Protein AF-A0A3A4WQI6-F1 (afdb_monomer_lite)

pLDDT: mean 94.41, std 6.24, range [63.53, 98.62]

Structure (mmCIF, N/CA/C/O backbone):
data_AF-A0A3A4WQI6-F1
#
_entry.id   AF-A0A3A4WQI6-F1
#
loop_
_atom_site.group_PDB
_atom_site.id
_atom_site.type_symbol
_atom_site.label_atom_id
_atom_site.label_alt_id
_atom_site.label_comp_id
_atom_site.label_asym_id
_atom_site.label_entity_id
_atom_site.label_seq_id
_atom_site.pdbx_PDB_ins_code
_atom_site.Cartn_x
_atom_site.Cartn_y
_atom_site.Cartn_z
_atom_site.occupancy
_atom_site.B_iso_or_equiv
_atom_site.auth_seq_id
_atom_site.auth_comp_id
_atom_site.auth_asym_id
_atom_site.auth_atom_id
_atom_site.pdbx_PDB_model_num
ATOM 1 N N . MET A 1 1 ? -9.520 -10.188 10.987 1.00 63.53 1 MET A N 1
ATOM 2 C CA . MET A 1 1 ? -10.085 -9.663 12.256 1.00 63.53 1 MET A CA 1
ATOM 3 C C . MET A 1 1 ? -10.945 -8.443 11.932 1.00 63.53 1 MET A C 1
ATOM 5 O O . MET A 1 1 ? -10.539 -7.671 11.074 1.00 63.53 1 MET A O 1
ATOM 9 N N . LYS A 1 2 ? -12.135 -8.278 12.531 1.00 68.94 2 LYS A N 1
ATOM 10 C CA . LYS A 1 2 ? -12.975 -7.091 12.279 1.00 68.94 2 LYS A CA 1
ATOM 11 C C . LYS A 1 2 ? -12.487 -5.925 13.154 1.00 68.94 2 LYS A C 1
ATOM 13 O O . LYS A 1 2 ? -12.304 -6.157 14.346 1.00 68.94 2 LYS A O 1
ATOM 18 N N . PRO A 1 3 ? -12.325 -4.707 12.611 1.00 76.94 3 PRO A N 1
ATOM 19 C CA . PRO A 1 3 ? -11.927 -3.554 13.408 1.00 76.94 3 PRO A CA 1
ATOM 20 C C . PRO A 1 3 ? -12.948 -3.228 14.506 1.00 76.94 3 PRO A C 1
ATOM 22 O O . PRO A 1 3 ? -14.162 -3.251 14.263 1.00 76.94 3 PRO A O 1
ATOM 25 N N . GLY A 1 4 ? -12.457 -2.923 15.703 1.00 80.94 4 GLY A N 1
ATOM 26 C CA . GLY A 1 4 ? -13.240 -2.427 16.829 1.00 80.94 4 GLY A CA 1
ATOM 27 C C . GLY A 1 4 ? -13.624 -0.953 16.669 1.00 80.94 4 GLY A C 1
ATOM 28 O O . GLY A 1 4 ? -13.061 -0.218 15.863 1.00 80.94 4 GLY A O 1
ATOM 29 N N . SER A 1 5 ? -14.574 -0.480 17.477 1.00 80.62 5 SER A N 1
ATOM 30 C CA . SER A 1 5 ? -15.057 0.913 17.424 1.00 80.62 5 SER A CA 1
ATOM 31 C C . SER A 1 5 ? -14.013 1.960 17.827 1.00 80.62 5 SER A C 1
ATOM 33 O O . SER A 1 5 ? -14.183 3.138 17.522 1.00 80.62 5 SER A O 1
ATOM 35 N N . LYS A 1 6 ? -12.948 1.537 18.514 1.00 86.19 6 LYS A N 1
ATOM 36 C CA . LYS A 1 6 ? -11.825 2.386 18.932 1.00 86.19 6 LYS A CA 1
ATOM 37 C C . LYS A 1 6 ? -10.623 2.293 17.988 1.00 86.19 6 LYS A C 1
ATOM 39 O O . LYS A 1 6 ? -9.644 3.002 18.206 1.00 86.19 6 LYS A O 1
ATOM 44 N N . ASP A 1 7 ? -10.686 1.444 16.960 1.00 89.00 7 ASP A N 1
ATOM 45 C CA . ASP A 1 7 ? -9.572 1.281 16.032 1.00 89.00 7 ASP A CA 1
ATOM 46 C C . ASP A 1 7 ? -9.426 2.522 15.154 1.00 89.00 7 ASP A C 1
ATOM 48 O O . ASP A 1 7 ? -10.371 2.995 14.515 1.00 89.00 7 ASP A O 1
ATOM 52 N N . LYS A 1 8 ? -8.203 3.048 15.108 1.00 92.25 8 LYS A N 1
ATOM 53 C CA . LYS A 1 8 ? -7.873 4.236 14.327 1.00 92.25 8 LYS A CA 1
ATOM 54 C C . LYS A 1 8 ? -7.834 3.890 12.837 1.00 92.25 8 LYS A C 1
ATOM 56 O O . LYS A 1 8 ? -7.175 2.935 12.426 1.00 92.25 8 LYS A O 1
ATOM 61 N N . LYS A 1 9 ? -8.525 4.699 12.029 1.00 94.44 9 LYS A N 1
ATOM 62 C CA . LYS A 1 9 ? -8.592 4.571 10.568 1.00 94.44 9 LYS A CA 1
ATOM 63 C C . LYS A 1 9 ? -7.862 5.732 9.899 1.00 94.44 9 LYS A C 1
ATOM 65 O O . LYS A 1 9 ? -8.280 6.880 10.047 1.00 94.44 9 LYS A O 1
ATOM 70 N N . ILE A 1 10 ? -6.810 5.437 9.141 1.00 97.19 10 ILE A N 1
ATOM 71 C CA . ILE A 1 10 ? -5.988 6.436 8.442 1.00 97.19 10 ILE A CA 1
ATOM 72 C C . ILE A 1 10 ? -6.417 6.514 6.983 1.00 97.19 10 ILE A C 1
ATOM 74 O O . ILE A 1 10 ? -6.549 5.487 6.326 1.00 97.19 10 ILE A O 1
ATOM 78 N N . GLN A 1 11 ? -6.657 7.723 6.477 1.00 97.50 11 GLN A N 1
ATOM 79 C CA . GLN A 1 11 ? -7.075 7.951 5.093 1.00 97.50 11 GLN A CA 1
ATOM 80 C C . GLN A 1 11 ? -5.853 8.191 4.209 1.00 97.50 11 GLN A C 1
ATOM 82 O O . GLN A 1 11 ? -5.113 9.144 4.440 1.00 97.50 11 GLN A O 1
ATOM 87 N N . ILE A 1 12 ? -5.669 7.369 3.176 1.00 97.56 12 ILE A N 1
ATOM 88 C CA . ILE A 1 12 ? -4.562 7.495 2.223 1.00 97.56 12 ILE A CA 1
ATOM 89 C C . ILE A 1 12 ? -5.113 7.566 0.804 1.00 97.56 12 ILE A C 1
ATOM 91 O O . ILE A 1 12 ? -5.932 6.746 0.388 1.00 97.56 12 ILE A O 1
ATOM 95 N N . LEU A 1 13 ? -4.638 8.542 0.031 1.00 98.31 13 LEU A N 1
ATOM 96 C CA . LEU A 1 13 ? -4.859 8.575 -1.409 1.00 98.31 13 LEU A CA 1
ATOM 97 C C . LEU A 1 13 ? -3.740 7.796 -2.106 1.00 98.31 13 LEU A C 1
ATOM 99 O O . LEU A 1 13 ? -2.591 8.224 -2.122 1.00 98.31 13 LEU A O 1
ATOM 103 N N . ILE A 1 14 ? -4.096 6.659 -2.697 1.00 98.31 14 ILE A N 1
ATOM 104 C CA . ILE A 1 14 ? -3.241 5.904 -3.623 1.00 98.31 14 ILE A CA 1
ATOM 105 C C . ILE A 1 14 ? -3.826 6.082 -5.023 1.00 98.31 14 ILE A C 1
ATOM 107 O O . ILE A 1 14 ? -5.036 5.921 -5.193 1.00 98.31 14 ILE A O 1
ATOM 111 N N . SER A 1 15 ? -3.015 6.457 -6.011 1.00 98.19 15 SER A N 1
ATOM 112 C CA . SER A 1 15 ? -3.495 6.757 -7.368 1.00 98.19 15 SER A CA 1
ATOM 113 C C . SER A 1 15 ? -2.412 6.532 -8.426 1.00 98.19 15 SER A C 1
ATOM 115 O O . SER A 1 15 ? -1.257 6.263 -8.096 1.00 98.19 15 SER A O 1
ATOM 117 N N . GLY A 1 16 ? -2.787 6.620 -9.705 1.00 98.06 16 GLY A N 1
ATOM 118 C CA . GLY A 1 16 ? -1.850 6.507 -10.822 1.00 98.06 16 GLY A CA 1
ATOM 119 C C . GLY A 1 16 ? -1.085 5.181 -10.829 1.00 98.06 16 GLY A C 1
ATOM 120 O O . GLY A 1 16 ? -1.673 4.110 -10.649 1.00 98.06 16 GLY A O 1
ATOM 121 N N . GLN A 1 17 ? 0.229 5.259 -11.039 1.00 98.00 17 GLN A N 1
ATOM 122 C CA . GLN A 1 17 ? 1.087 4.077 -11.129 1.00 98.00 17 GLN A CA 1
ATOM 123 C C . GLN A 1 17 ? 1.191 3.328 -9.793 1.00 98.00 17 GLN A C 1
ATOM 125 O O . GLN A 1 17 ? 1.155 2.106 -9.800 1.00 98.00 17 GLN A O 1
ATOM 130 N N . GLU A 1 18 ? 1.199 4.030 -8.652 1.00 98.19 18 GLU A N 1
ATOM 131 C CA . GLU A 1 18 ? 1.205 3.391 -7.324 1.00 98.19 18 GLU A CA 1
ATOM 132 C C . GLU A 1 18 ? 0.004 2.443 -7.160 1.00 98.19 18 GLU A C 1
ATOM 134 O O . GLU A 1 18 ? 0.152 1.309 -6.715 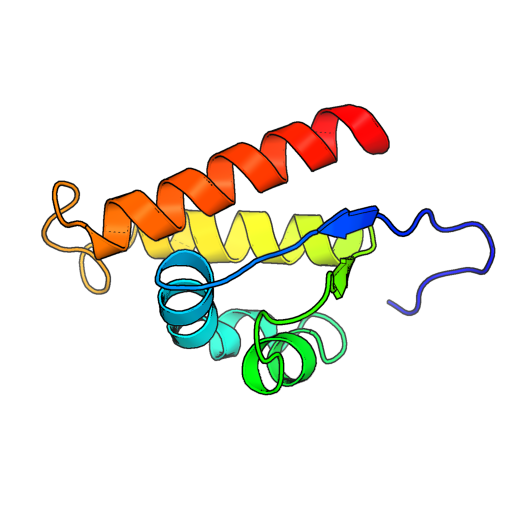1.00 98.19 18 GLU A O 1
ATOM 139 N N . LEU A 1 19 ? -1.192 2.894 -7.561 1.00 98.44 19 LEU A N 1
ATOM 140 C CA . LEU A 1 19 ? -2.402 2.075 -7.481 1.00 98.44 19 LEU A CA 1
ATOM 141 C C . LEU A 1 19 ? -2.396 0.937 -8.505 1.00 98.44 19 LEU A C 1
ATOM 143 O O . LEU A 1 19 ? -2.853 -0.160 -8.198 1.00 98.44 19 LEU A O 1
ATOM 147 N N . SER A 1 20 ? -1.908 1.204 -9.717 1.00 98.19 20 SER A N 1
ATOM 148 C CA . SER A 1 20 ? -1.849 0.196 -10.781 1.00 98.19 20 SER A CA 1
ATOM 149 C C . SER A 1 20 ? -0.950 -0.971 -10.374 1.00 98.19 20 SER A C 1
ATOM 151 O O . SER A 1 20 ? -1.358 -2.122 -10.498 1.00 98.19 20 SER A O 1
ATOM 153 N N . GLU A 1 21 ? 0.216 -0.673 -9.795 1.00 98.19 21 GLU A N 1
ATOM 154 C CA . GLU A 1 21 ? 1.141 -1.689 -9.294 1.00 98.19 21 GLU A CA 1
ATOM 155 C C . GLU A 1 21 ? 0.594 -2.416 -8.069 1.00 98.19 21 GLU A C 1
ATOM 157 O O . GLU A 1 21 ? 0.633 -3.642 -8.026 1.00 98.19 21 GLU A O 1
ATOM 162 N N . LEU A 1 22 ? -0.006 -1.702 -7.111 1.00 98.06 22 LEU A N 1
ATOM 163 C CA . LEU A 1 22 ? -0.611 -2.340 -5.941 1.00 98.06 22 LEU A CA 1
ATOM 164 C C . LEU A 1 22 ? -1.687 -3.368 -6.334 1.00 98.06 22 LEU A C 1
ATOM 166 O O . LEU A 1 22 ? -1.775 -4.439 -5.734 1.00 98.06 22 LEU A O 1
ATOM 170 N N . LYS A 1 23 ? -2.501 -3.062 -7.354 1.00 98.00 23 LYS A N 1
ATOM 171 C CA . LYS A 1 23 ? -3.578 -3.954 -7.805 1.00 98.00 23 LYS A CA 1
ATOM 172 C C . LYS A 1 23 ? -3.079 -5.294 -8.342 1.00 98.00 23 LYS A C 1
ATOM 174 O O . LYS A 1 23 ? -3.783 -6.289 -8.170 1.00 98.00 23 LYS A O 1
ATOM 179 N N . ARG A 1 24 ? -1.878 -5.344 -8.931 1.00 97.12 24 ARG A N 1
ATOM 180 C CA . ARG A 1 24 ? -1.263 -6.585 -9.443 1.00 97.12 24 ARG A CA 1
ATOM 181 C C . ARG A 1 24 ? -1.037 -7.626 -8.343 1.00 97.12 24 ARG A C 1
ATOM 183 O O . ARG A 1 24 ? -1.035 -8.818 -8.628 1.00 97.12 24 ARG A O 1
ATOM 190 N N . HIS A 1 25 ? -0.921 -7.170 -7.098 1.00 96.00 25 HIS A N 1
ATOM 191 C CA . HIS A 1 25 ? -0.564 -7.983 -5.933 1.00 96.00 25 HIS A CA 1
ATOM 192 C C . HIS A 1 25 ? -1.746 -8.243 -4.990 1.00 96.00 25 HIS A C 1
ATOM 194 O O . HIS A 1 25 ? -1.573 -8.760 -3.893 1.00 96.00 25 HIS A O 1
ATOM 200 N N . THR A 1 26 ? -2.972 -7.900 -5.400 1.00 94.38 26 THR A N 1
ATOM 201 C CA . THR A 1 26 ? -4.184 -8.046 -4.565 1.00 94.38 26 THR A CA 1
ATOM 202 C C . THR A 1 26 ? -4.480 -9.483 -4.152 1.00 94.38 26 THR A C 1
ATOM 204 O O . THR A 1 26 ? -5.024 -9.702 -3.075 1.00 94.38 26 THR A O 1
ATOM 207 N N . TRP A 1 27 ? -4.070 -10.466 -4.954 1.00 90.12 27 TRP A N 1
ATOM 208 C CA . TRP A 1 27 ? -4.222 -11.886 -4.638 1.00 90.12 27 TRP A CA 1
ATOM 209 C C . TRP A 1 27 ? -3.458 -12.304 -3.369 1.00 90.12 27 TRP A C 1
ATOM 211 O O . TRP A 1 27 ? -3.920 -13.186 -2.649 1.00 90.12 27 TRP A O 1
ATOM 221 N N . LEU A 1 28 ? -2.352 -11.625 -3.036 1.00 91.31 28 LEU A N 1
ATOM 222 C CA . LEU A 1 28 ? -1.606 -11.832 -1.788 1.00 91.31 28 LEU A CA 1
ATOM 223 C C . LEU A 1 28 ? -2.317 -11.240 -0.557 1.00 91.31 28 LEU A C 1
ATOM 225 O O . LEU A 1 28 ? -1.929 -11.516 0.572 1.00 91.31 28 LEU A O 1
ATOM 229 N N . MET A 1 29 ? -3.375 -10.446 -0.753 1.00 91.69 29 MET A N 1
ATOM 230 C CA . MET A 1 29 ? -4.156 -9.816 0.320 1.00 91.69 29 MET A CA 1
ATOM 231 C C . MET A 1 29 ? -5.426 -10.606 0.673 1.00 91.69 29 MET A C 1
ATOM 233 O O . MET A 1 29 ? -6.236 -10.131 1.472 1.00 91.69 29 MET A O 1
ATOM 237 N N . ALA A 1 30 ? -5.640 -11.787 0.079 1.00 82.56 30 ALA A N 1
ATOM 238 C CA . ALA A 1 30 ? -6.885 -12.553 0.212 1.00 82.56 30 ALA A CA 1
ATOM 239 C C . ALA A 1 30 ? -7.229 -12.912 1.672 1.00 82.56 30 ALA A C 1
ATOM 241 O O . ALA A 1 30 ? -8.401 -12.996 2.043 1.00 82.56 30 ALA A O 1
ATOM 242 N N . GLU A 1 31 ? -6.217 -13.064 2.529 1.00 77.44 31 GLU A N 1
ATOM 243 C CA . GLU A 1 31 ? -6.404 -13.386 3.949 1.00 77.44 31 GLU A CA 1
ATOM 244 C C . GLU A 1 31 ? -6.750 -12.153 4.810 1.00 77.44 31 GLU A C 1
ATOM 246 O O . GLU A 1 31 ? -7.240 -12.276 5.937 1.00 77.44 31 GLU A O 1
ATOM 251 N N . ALA A 1 32 ? -6.593 -10.940 4.271 1.00 82.00 32 ALA A N 1
ATOM 252 C CA . ALA A 1 32 ? -6.801 -9.686 4.988 1.00 82.00 32 ALA A CA 1
ATOM 253 C C . ALA A 1 32 ? -8.242 -9.164 4.876 1.00 82.00 32 ALA A C 1
ATOM 255 O O . ALA A 1 32 ? -8.494 -8.066 4.396 1.00 82.00 32 ALA A O 1
ATOM 256 N N . PHE A 1 33 ? -9.218 -9.945 5.347 1.00 81.50 33 PHE A N 1
ATOM 257 C CA . PHE A 1 33 ? -10.614 -9.513 5.559 1.00 81.50 33 PHE A CA 1
ATOM 258 C C . PHE A 1 33 ? -11.221 -8.659 4.416 1.00 81.50 33 PHE A C 1
ATOM 260 O O . PHE A 1 33 ? -11.791 -7.588 4.645 1.00 81.50 33 PHE A O 1
ATOM 267 N N . GLY A 1 34 ? -11.103 -9.126 3.170 1.00 88.88 34 GLY A N 1
ATOM 268 C CA . GLY A 1 34 ? -11.668 -8.449 1.995 1.00 88.88 34 GLY A CA 1
ATOM 269 C C . GLY A 1 34 ? -10.881 -7.224 1.512 1.00 88.88 34 GLY A C 1
ATOM 270 O O . GLY A 1 34 ? -11.411 -6.427 0.730 1.00 88.88 34 GLY A O 1
ATOM 271 N N . LEU A 1 35 ? -9.656 -7.018 2.007 1.00 92.94 35 LEU A N 1
ATOM 272 C CA . LEU A 1 35 ? -8.747 -5.966 1.555 1.00 92.94 35 LEU A CA 1
ATOM 273 C C . LEU A 1 35 ? -8.406 -6.118 0.070 1.00 92.94 35 LEU A C 1
ATOM 275 O O . LEU A 1 35 ? -8.450 -5.121 -0.646 1.00 92.94 35 LEU A O 1
ATOM 279 N N . ASP A 1 36 ? -8.175 -7.347 -0.393 1.00 94.94 36 ASP A N 1
ATOM 280 C CA . ASP A 1 36 ? -8.027 -7.717 -1.806 1.00 94.94 36 ASP A CA 1
ATOM 281 C C . ASP A 1 36 ? -9.098 -7.048 -2.685 1.00 94.94 36 ASP A C 1
ATOM 283 O O . ASP A 1 36 ? -8.790 -6.200 -3.525 1.00 94.94 36 ASP A O 1
ATOM 287 N N . ARG A 1 37 ? -10.377 -7.311 -2.397 1.00 95.00 37 ARG A N 1
ATOM 288 C CA . ARG A 1 37 ? -11.523 -6.778 -3.146 1.00 95.00 37 ARG A CA 1
ATOM 289 C C . ARG A 1 37 ? -11.647 -5.271 -2.991 1.00 95.00 37 ARG A C 1
ATOM 291 O O . ARG A 1 37 ? -12.069 -4.587 -3.924 1.00 95.00 37 ARG A O 1
ATOM 298 N N . ARG A 1 38 ? -11.327 -4.727 -1.812 1.00 95.62 38 ARG A N 1
ATOM 299 C CA . ARG A 1 38 ? -11.354 -3.275 -1.576 1.00 95.62 38 ARG A CA 1
ATOM 300 C C . ARG A 1 38 ? -10.335 -2.567 -2.461 1.00 95.62 38 ARG A C 1
ATOM 302 O O . ARG A 1 38 ? -10.693 -1.563 -3.068 1.00 95.62 38 ARG A O 1
ATOM 309 N N . ILE A 1 39 ? -9.108 -3.079 -2.544 1.00 97.25 39 ILE A N 1
ATOM 310 C CA . ILE A 1 39 ? -8.039 -2.516 -3.376 1.00 97.25 39 ILE A CA 1
ATOM 311 C C . ILE A 1 39 ? -8.327 -2.742 -4.860 1.00 97.25 39 ILE A C 1
ATOM 313 O O . ILE A 1 39 ? -8.218 -1.799 -5.642 1.00 97.25 39 ILE A O 1
ATOM 317 N N . GLU A 1 40 ? -8.764 -3.936 -5.256 1.00 96.94 40 GLU A N 1
ATOM 318 C CA . GLU A 1 40 ? -9.109 -4.258 -6.645 1.00 96.94 40 GLU A CA 1
ATOM 319 C C . GLU A 1 40 ? -10.187 -3.308 -7.198 1.00 96.94 40 GLU A C 1
ATOM 321 O O . GLU A 1 40 ? -10.026 -2.725 -8.275 1.00 96.94 40 GLU A O 1
ATOM 326 N N . ASN A 1 41 ? -11.238 -3.041 -6.416 1.00 97.19 41 ASN A N 1
ATOM 327 C CA . ASN A 1 41 ? -12.325 -2.136 -6.804 1.00 97.19 41 ASN A CA 1
ATOM 328 C C . ASN A 1 41 ? -11.987 -0.644 -6.645 1.00 97.19 41 ASN A C 1
ATOM 330 O O . ASN A 1 41 ? -12.704 0.222 -7.162 1.00 97.19 41 ASN A O 1
ATOM 334 N N . TYR A 1 42 ? -10.910 -0.305 -5.938 1.00 98.12 42 TYR A N 1
ATOM 335 C CA . TYR A 1 42 ? -10.565 1.076 -5.627 1.00 98.12 42 TYR A CA 1
ATOM 336 C C . TYR A 1 42 ? -10.122 1.855 -6.876 1.00 98.12 42 TYR A C 1
ATOM 338 O O . TYR A 1 42 ? -9.316 1.391 -7.675 1.00 98.12 42 TYR A O 1
ATOM 346 N N . GLN A 1 43 ? -10.661 3.063 -7.062 1.00 97.81 43 GLN A N 1
ATOM 347 C CA . GLN A 1 43 ? -10.473 3.857 -8.289 1.00 97.81 43 GLN A CA 1
ATOM 348 C C . GLN A 1 43 ? -9.388 4.936 -8.177 1.00 97.81 43 GLN A C 1
ATOM 350 O O . GLN A 1 43 ? -9.119 5.634 -9.150 1.00 97.81 43 GLN A O 1
ATOM 355 N N . GLY A 1 44 ? -8.813 5.146 -6.990 1.00 97.56 44 GLY A N 1
ATOM 356 C CA . GLY A 1 44 ? -7.764 6.151 -6.790 1.00 97.56 44 GLY A CA 1
ATOM 357 C C . GLY A 1 44 ? -8.215 7.610 -6.885 1.00 97.56 44 GLY A C 1
ATOM 358 O O . GLY A 1 44 ? -7.381 8.494 -7.038 1.00 97.56 44 GLY A O 1
ATOM 359 N N . ARG A 1 45 ? -9.527 7.879 -6.822 1.00 97.25 45 ARG A N 1
ATOM 360 C CA . ARG A 1 45 ? -10.095 9.239 -6.948 1.00 97.25 45 ARG A CA 1
ATOM 361 C C . ARG A 1 45 ? -10.356 9.937 -5.612 1.00 97.25 45 ARG A C 1
ATOM 363 O O . ARG A 1 45 ? -10.507 11.152 -5.576 1.00 97.25 45 ARG A O 1
ATOM 370 N N . ARG A 1 46 ? -10.483 9.177 -4.524 1.00 97.69 46 ARG A N 1
ATOM 371 C CA . ARG A 1 46 ? -10.754 9.667 -3.162 1.00 97.69 46 ARG A CA 1
ATOM 372 C C . ARG A 1 46 ? -9.938 8.837 -2.187 1.00 97.69 46 ARG A C 1
ATOM 374 O O . ARG A 1 46 ? -9.806 7.657 -2.469 1.00 97.69 46 ARG A O 1
ATOM 381 N N . PRO A 1 47 ? -9.461 9.378 -1.058 1.00 98.00 47 PRO A N 1
ATOM 382 C CA . PRO A 1 47 ? -8.736 8.582 -0.077 1.00 98.00 47 PRO A CA 1
ATOM 383 C C . PRO A 1 47 ? -9.501 7.318 0.334 1.00 98.00 47 PRO A C 1
ATOM 385 O O . PRO A 1 47 ? -10.723 7.343 0.506 1.00 98.00 47 PRO A O 1
ATOM 388 N N . ILE A 1 48 ? -8.768 6.223 0.497 1.00 97.19 48 ILE A N 1
ATOM 389 C CA . ILE A 1 48 ? -9.256 4.980 1.085 1.00 97.19 48 ILE A CA 1
ATOM 390 C C . ILE A 1 48 ? -8.724 4.889 2.513 1.00 97.19 48 ILE A C 1
ATOM 392 O O . ILE A 1 48 ? -7.583 5.250 2.794 1.00 97.19 48 ILE A O 1
ATOM 396 N N . GLY A 1 49 ? -9.574 4.450 3.437 1.00 95.94 49 GLY A N 1
ATOM 397 C CA . GLY A 1 49 ? -9.190 4.367 4.837 1.00 95.94 49 GLY A CA 1
ATOM 398 C C . GLY A 1 49 ? -8.730 2.974 5.231 1.00 95.94 49 GLY A C 1
ATOM 399 O O . GLY A 1 49 ? -9.464 2.016 4.988 1.00 95.94 49 GLY A O 1
ATOM 400 N N . PHE A 1 50 ? -7.587 2.894 5.898 1.00 95.25 50 PHE A N 1
ATOM 401 C CA . PHE A 1 50 ? -6.953 1.665 6.360 1.00 95.25 50 PHE A CA 1
ATOM 402 C C . PHE A 1 50 ? -6.854 1.625 7.883 1.00 95.25 50 PHE A C 1
ATOM 404 O O . PHE A 1 50 ? -6.608 2.646 8.532 1.00 95.25 50 PHE A O 1
ATOM 411 N N . PHE A 1 51 ? -7.068 0.441 8.445 1.00 94.31 51 PHE A N 1
ATOM 412 C CA . PHE A 1 51 ? -6.780 0.140 9.849 1.00 94.31 51 PHE A CA 1
ATOM 413 C C . PHE A 1 51 ? -5.363 -0.413 9.999 1.00 94.31 51 PHE A C 1
ATOM 415 O O . PHE A 1 51 ? -4.759 -0.800 9.006 1.00 94.31 51 PHE A O 1
ATOM 422 N N . ARG A 1 52 ? -4.855 -0.512 11.234 1.00 93.94 52 ARG A N 1
ATOM 423 C CA . ARG A 1 52 ? -3.512 -1.052 11.518 1.00 93.94 52 ARG A CA 1
ATOM 424 C C . ARG A 1 52 ? -3.230 -2.365 10.774 1.00 93.94 52 ARG A C 1
ATOM 426 O O . ARG A 1 52 ? -2.257 -2.446 10.044 1.00 93.94 52 ARG A O 1
ATOM 433 N N . TRP A 1 53 ? -4.159 -3.315 10.851 1.00 92.19 53 TRP A N 1
ATOM 434 C CA . TRP A 1 53 ? -4.054 -4.622 10.191 1.00 92.19 53 TRP A CA 1
ATOM 435 C C . TRP A 1 53 ? -4.043 -4.537 8.658 1.00 92.19 53 TRP A C 1
ATOM 437 O O . TR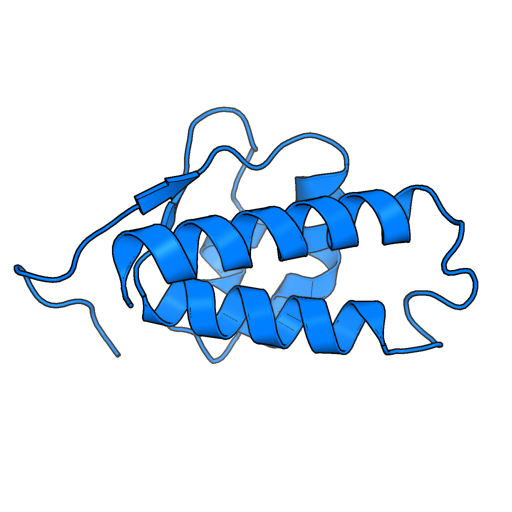P A 1 53 ? -3.418 -5.361 7.999 1.00 92.19 53 TRP A O 1
ATOM 447 N N . ASP A 1 54 ? -4.747 -3.548 8.084 1.00 94.12 54 ASP A N 1
ATOM 448 C CA . ASP A 1 54 ? -4.690 -3.304 6.641 1.00 94.12 54 ASP A CA 1
ATOM 449 C C . ASP A 1 54 ? -3.277 -2.827 6.260 1.00 94.12 54 ASP A C 1
ATOM 451 O O . ASP A 1 54 ? -2.754 -3.251 5.237 1.00 94.12 54 ASP A O 1
ATOM 455 N N . PHE A 1 55 ? -2.647 -1.969 7.077 1.00 95.62 55 PHE A N 1
ATOM 456 C CA . PHE A 1 55 ? -1.266 -1.540 6.841 1.00 95.62 55 PHE A CA 1
ATOM 457 C C . PHE A 1 55 ? -0.275 -2.684 6.978 1.00 95.62 55 PHE A C 1
ATOM 459 O O . PHE A 1 55 ? 0.570 -2.802 6.101 1.00 95.62 55 PHE A O 1
ATOM 466 N N . ASP A 1 56 ? -0.380 -3.497 8.035 1.00 94.88 56 ASP A N 1
ATOM 467 C CA . ASP A 1 56 ? 0.511 -4.647 8.238 1.00 94.88 56 ASP A CA 1
ATOM 468 C C . ASP A 1 56 ? 0.496 -5.534 6.978 1.00 94.88 56 ASP A C 1
ATOM 470 O O . ASP A 1 56 ? 1.531 -5.765 6.361 1.00 94.88 56 ASP A O 1
ATOM 474 N N . CYS A 1 57 ? -0.701 -5.895 6.494 1.00 95.44 57 CYS A N 1
ATOM 475 C CA . CYS A 1 57 ? -0.845 -6.677 5.266 1.00 95.44 57 CYS A CA 1
ATOM 476 C C . CYS A 1 57 ? -0.304 -5.954 4.022 1.00 95.44 57 CYS A C 1
ATOM 478 O O . CYS A 1 57 ? 0.414 -6.560 3.231 1.00 95.44 57 CYS A O 1
ATOM 480 N N . LEU A 1 58 ? -0.632 -4.672 3.820 1.00 96.94 58 LEU A N 1
ATOM 481 C CA . LEU A 1 58 ? -0.142 -3.921 2.658 1.00 96.94 58 LEU A CA 1
ATOM 482 C C . LEU A 1 58 ? 1.386 -3.829 2.645 1.00 96.94 58 LEU A C 1
ATOM 484 O O . LEU A 1 58 ? 1.986 -3.975 1.586 1.00 96.94 58 LEU A O 1
ATOM 488 N N . ILE A 1 59 ? 2.005 -3.567 3.795 1.00 97.69 59 ILE A N 1
ATOM 489 C CA . ILE A 1 59 ? 3.458 -3.449 3.926 1.00 97.69 59 ILE A CA 1
ATOM 490 C C . ILE A 1 59 ? 4.108 -4.795 3.606 1.00 97.69 59 ILE A C 1
ATOM 492 O O . ILE A 1 59 ? 4.969 -4.836 2.733 1.00 97.69 59 ILE A O 1
ATOM 496 N N . ASP A 1 60 ? 3.637 -5.885 4.212 1.00 96.81 60 ASP A N 1
ATOM 497 C CA . ASP A 1 60 ? 4.198 -7.223 3.992 1.00 96.81 60 ASP A CA 1
ATOM 498 C C . ASP A 1 60 ? 4.053 -7.680 2.533 1.00 96.81 60 ASP A C 1
ATOM 500 O O . ASP A 1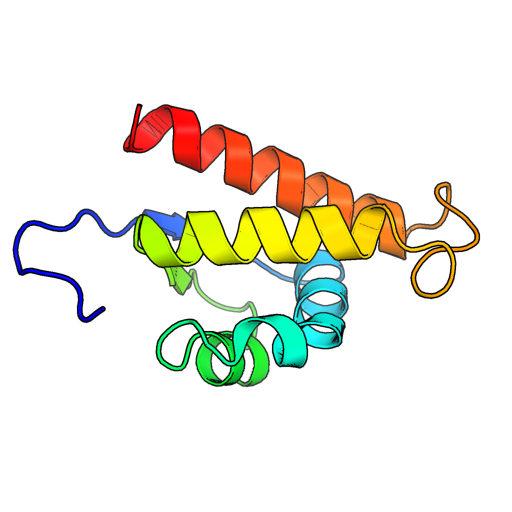 60 ? 5.013 -8.147 1.921 1.00 96.81 60 ASP A O 1
ATOM 504 N N . VAL A 1 61 ? 2.871 -7.495 1.933 1.00 96.12 61 VAL A N 1
ATOM 505 C CA . VAL A 1 61 ? 2.622 -7.865 0.529 1.00 96.12 61 VAL A CA 1
ATOM 506 C C . VAL A 1 61 ? 3.519 -7.078 -0.418 1.00 96.12 61 VAL A C 1
ATOM 508 O O . VAL A 1 61 ? 4.076 -7.643 -1.360 1.00 96.12 61 VAL A O 1
ATOM 511 N N . ILE A 1 62 ? 3.667 -5.773 -0.184 1.00 97.88 62 ILE A N 1
ATOM 512 C CA . ILE A 1 62 ? 4.514 -4.943 -1.033 1.00 97.88 62 ILE A CA 1
ATOM 513 C C . ILE A 1 62 ? 5.995 -5.302 -0.841 1.00 97.88 62 ILE A C 1
ATOM 515 O O . ILE A 1 62 ? 6.726 -5.343 -1.828 1.00 97.88 62 ILE A O 1
ATOM 519 N N . ASP A 1 63 ? 6.442 -5.592 0.381 1.00 97.56 63 ASP A N 1
ATOM 520 C CA . ASP A 1 63 ? 7.826 -6.002 0.642 1.00 97.56 63 ASP A CA 1
ATOM 521 C C . ASP A 1 63 ? 8.162 -7.330 -0.053 1.00 97.56 63 ASP A C 1
ATOM 523 O O . ASP A 1 63 ? 9.207 -7.437 -0.698 1.00 97.56 63 ASP A O 1
ATOM 527 N N . ILE A 1 64 ? 7.246 -8.307 -0.023 1.00 96.25 64 ILE A N 1
ATOM 528 C CA . ILE A 1 64 ? 7.374 -9.559 -0.785 1.00 96.25 64 ILE A CA 1
ATOM 529 C C . ILE A 1 64 ? 7.491 -9.255 -2.283 1.00 96.25 64 ILE A C 1
ATOM 531 O O . ILE A 1 64 ? 8.449 -9.696 -2.919 1.00 96.25 64 ILE A O 1
ATOM 535 N N . ALA A 1 65 ? 6.568 -8.461 -2.834 1.00 96.62 65 ALA A N 1
ATOM 536 C CA . ALA A 1 65 ? 6.543 -8.143 -4.259 1.00 96.62 65 ALA A CA 1
ATOM 537 C C . ALA A 1 65 ? 7.829 -7.435 -4.721 1.00 96.62 65 ALA A C 1
ATOM 539 O O . ALA A 1 65 ? 8.443 -7.846 -5.700 1.00 96.62 65 ALA A O 1
ATOM 540 N N . LEU A 1 66 ? 8.294 -6.406 -4.000 1.00 97.50 66 LEU A N 1
ATOM 541 C CA . LEU A 1 66 ? 9.524 -5.660 -4.325 1.00 97.50 66 LEU A CA 1
ATOM 542 C C . LEU A 1 66 ? 10.798 -6.522 -4.263 1.00 97.50 66 LEU A C 1
ATOM 544 O O . LEU A 1 66 ? 11.842 -6.158 -4.827 1.00 97.50 66 LEU A O 1
ATOM 548 N N . ASN A 1 67 ? 10.740 -7.647 -3.553 1.00 96.62 67 ASN A N 1
ATOM 549 C CA . ASN A 1 67 ? 11.853 -8.571 -3.401 1.00 96.62 67 ASN A CA 1
ATOM 550 C C . ASN A 1 67 ? 11.761 -9.809 -4.300 1.00 96.62 67 ASN A C 1
ATOM 552 O O . ASN A 1 67 ? 12.775 -10.499 -4.408 1.00 96.62 67 ASN A O 1
ATOM 556 N N . ASP A 1 68 ? 10.644 -10.052 -4.996 1.00 95.94 68 ASP A N 1
ATOM 557 C CA . ASP A 1 68 ? 10.515 -11.147 -5.964 1.00 95.94 68 ASP A CA 1
ATOM 558 C C . ASP A 1 68 ? 11.132 -10.763 -7.331 1.00 95.94 68 ASP A C 1
ATOM 560 O O . ASP A 1 68 ? 10.612 -9.891 -8.038 1.00 95.94 68 ASP A O 1
ATOM 564 N N . PRO A 1 69 ? 12.224 -11.427 -7.769 1.00 94.88 69 PRO A N 1
ATOM 565 C CA . PRO A 1 69 ? 12.822 -11.185 -9.081 1.00 94.88 69 PRO A CA 1
ATOM 566 C C . PRO A 1 69 ? 11.906 -11.543 -10.258 1.00 94.88 69 PRO A C 1
ATOM 568 O O . PRO A 1 69 ? 12.182 -11.125 -11.382 1.00 94.88 69 PRO A O 1
ATOM 571 N N . LYS A 1 70 ? 10.848 -12.336 -10.040 1.00 94.75 70 LYS A N 1
ATOM 572 C CA . LYS A 1 70 ? 9.847 -12.646 -11.070 1.00 94.75 70 LYS A CA 1
ATOM 573 C C . LYS A 1 70 ? 8.923 -11.462 -11.329 1.00 94.75 70 LYS A C 1
ATOM 575 O O . LYS A 1 70 ? 8.586 -11.217 -12.484 1.00 94.75 70 LYS 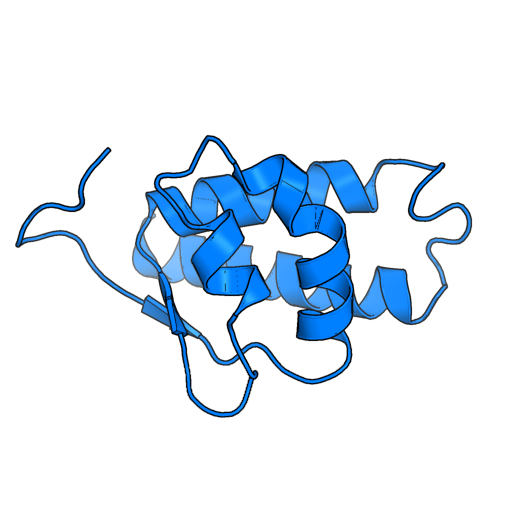A O 1
ATOM 580 N N . ASP A 1 71 ? 8.544 -10.733 -10.282 1.00 93.25 71 ASP A N 1
ATOM 581 C CA . ASP A 1 71 ? 7.677 -9.559 -10.400 1.00 93.25 71 ASP A CA 1
ATOM 582 C C . ASP A 1 71 ? 8.453 -8.324 -10.856 1.00 93.25 71 ASP A C 1
ATOM 584 O O . ASP A 1 71 ? 7.980 -7.578 -11.721 1.00 93.25 71 ASP A O 1
ATOM 588 N N . TYR A 1 72 ? 9.659 -8.135 -10.310 1.00 95.38 72 TYR A N 1
ATOM 589 C CA . TYR A 1 72 ? 10.545 -7.021 -10.642 1.00 95.38 72 TYR A CA 1
ATOM 590 C C . TYR A 1 72 ? 11.976 -7.504 -10.924 1.00 95.38 72 TYR A C 1
ATOM 592 O O . TYR A 1 72 ? 12.870 -7.334 -10.089 1.00 95.38 72 TYR A O 1
ATOM 600 N N . PRO A 1 73 ? 12.237 -8.054 -12.127 1.00 94.62 73 PRO A N 1
ATOM 601 C CA . PRO A 1 73 ? 13.593 -8.411 -12.548 1.00 94.62 73 PRO A CA 1
ATOM 602 C C . PRO A 1 73 ? 14.501 -7.178 -12.687 1.00 94.62 73 PRO A C 1
ATOM 604 O O . PRO A 1 73 ? 15.710 -7.272 -12.485 1.00 94.62 73 PRO A O 1
ATOM 607 N N . ASP A 1 74 ? 13.917 -6.014 -12.993 1.00 94.88 74 ASP A N 1
ATOM 608 C CA . ASP A 1 74 ? 14.594 -4.718 -13.019 1.00 94.88 74 ASP A CA 1
ATOM 609 C C . ASP A 1 74 ? 14.049 -3.788 -11.924 1.00 94.88 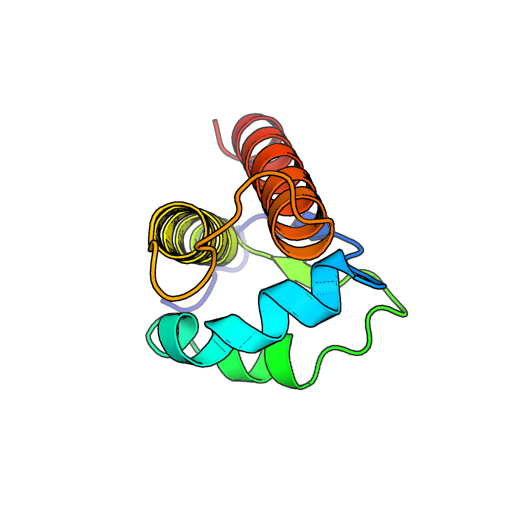74 ASP A C 1
ATOM 611 O O . ASP A 1 74 ? 12.959 -3.214 -12.034 1.00 94.88 74 ASP A O 1
ATOM 615 N N . LYS A 1 75 ? 14.850 -3.589 -10.873 1.00 94.38 75 LYS A N 1
ATOM 616 C CA . LYS A 1 75 ? 14.519 -2.698 -9.748 1.00 94.38 75 LYS A CA 1
ATOM 617 C C . LYS A 1 75 ? 14.687 -1.207 -10.068 1.00 94.38 75 LYS A C 1
ATOM 619 O O . LYS A 1 75 ? 14.306 -0.366 -9.251 1.00 94.38 75 LYS A O 1
ATOM 624 N N . SER A 1 76 ? 15.245 -0.862 -11.229 1.00 95.50 76 SER A N 1
ATOM 625 C CA . SER A 1 76 ? 15.314 0.520 -11.721 1.00 95.50 76 SER A CA 1
ATOM 626 C C . SER A 1 76 ? 14.070 0.935 -12.518 1.00 95.50 76 SER A C 1
ATOM 628 O O . SER A 1 76 ? 13.901 2.119 -12.820 1.00 95.50 76 SER A O 1
ATOM 630 N N . SER A 1 77 ? 13.172 -0.016 -12.801 1.00 96.62 77 SER A N 1
ATOM 631 C CA . SER A 1 77 ? 11.910 0.230 -13.496 1.00 96.62 77 SER A CA 1
ATOM 632 C C . SER A 1 77 ? 11.014 1.230 -12.756 1.00 96.62 77 SER A C 1
ATOM 634 O O . SER A 1 77 ? 11.045 1.371 -11.525 1.00 96.62 77 SER A O 1
ATOM 636 N N . LYS A 1 78 ? 10.178 1.942 -13.520 1.00 97.19 78 LYS A N 1
ATOM 637 C CA . LYS A 1 78 ? 9.237 2.931 -12.966 1.00 97.19 78 LYS A CA 1
ATOM 638 C C . LYS A 1 78 ? 8.174 2.258 -12.105 1.00 97.19 78 LYS A C 1
ATOM 640 O O . LYS A 1 78 ? 7.738 2.832 -11.114 1.00 97.19 78 LYS A O 1
ATOM 645 N N . GLU A 1 79 ? 7.797 1.043 -12.474 1.00 97.12 79 GLU A N 1
ATOM 646 C CA . GLU A 1 79 ? 6.832 0.181 -11.808 1.00 97.12 79 GLU A CA 1
ATOM 647 C C . GLU A 1 79 ? 7.336 -0.194 -10.410 1.00 97.12 79 GLU A C 1
ATOM 649 O O . GLU A 1 79 ? 6.681 0.118 -9.413 1.00 97.12 79 GLU A O 1
ATOM 654 N N . HIS A 1 80 ? 8.555 -0.740 -10.320 1.00 98.00 80 HIS A N 1
ATOM 655 C CA . HIS A 1 80 ? 9.199 -1.022 -9.036 1.00 98.00 80 HIS A CA 1
ATOM 656 C C . HIS A 1 80 ? 9.350 0.259 -8.201 1.00 98.00 80 HIS A C 1
ATOM 658 O O . HIS A 1 80 ? 9.02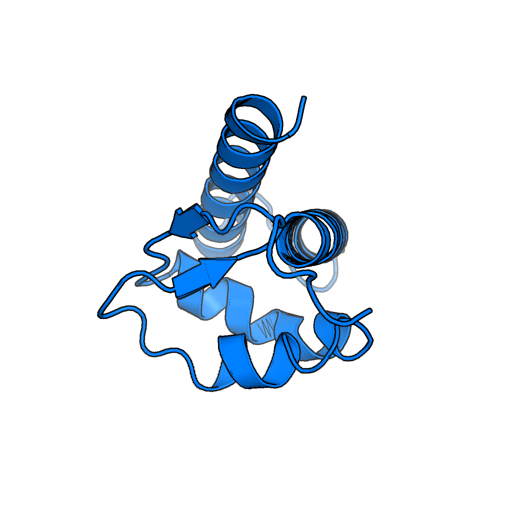0 0.282 -7.014 1.00 98.00 80 HIS A O 1
ATOM 664 N N . GLY A 1 81 ? 9.795 1.359 -8.821 1.00 98.38 81 GLY A N 1
ATOM 665 C CA . GLY A 1 81 ? 9.945 2.650 -8.148 1.00 98.38 81 GLY A CA 1
ATOM 666 C C . GLY A 1 81 ? 8.632 3.205 -7.583 1.00 98.38 81 GLY A C 1
ATOM 667 O O . GLY A 1 81 ? 8.613 3.720 -6.463 1.00 98.38 81 GLY A O 1
ATOM 668 N N . ALA A 1 82 ? 7.527 3.079 -8.319 1.00 98.38 82 ALA A N 1
ATOM 669 C CA . ALA A 1 82 ? 6.208 3.525 -7.881 1.00 98.38 82 ALA A CA 1
ATOM 670 C C . ALA A 1 82 ? 5.699 2.701 -6.693 1.00 98.38 82 ALA A C 1
ATOM 672 O O . ALA A 1 82 ? 5.232 3.275 -5.706 1.00 98.38 82 ALA A O 1
ATOM 673 N N . LEU A 1 83 ? 5.833 1.374 -6.755 1.00 98.44 83 LEU A N 1
ATOM 674 C CA . LEU A 1 83 ? 5.416 0.500 -5.664 1.00 98.44 83 LEU A CA 1
ATOM 675 C C . LEU A 1 83 ? 6.285 0.709 -4.413 1.00 98.44 83 LEU A C 1
ATOM 677 O O . LEU A 1 83 ? 5.756 0.813 -3.306 1.00 98.44 83 LEU A O 1
ATOM 681 N N . LYS A 1 84 ? 7.599 0.890 -4.585 1.00 98.50 84 LYS A N 1
ATOM 682 C CA . LYS A 1 84 ? 8.522 1.218 -3.489 1.00 98.50 84 LYS A CA 1
ATOM 683 C C . LYS A 1 84 ? 8.178 2.550 -2.827 1.00 98.50 84 LYS A C 1
ATOM 685 O O . LYS A 1 84 ? 8.129 2.641 -1.606 1.00 98.50 84 LYS A O 1
ATOM 690 N N . LYS A 1 85 ? 7.873 3.582 -3.614 1.00 98.56 85 LYS A N 1
ATOM 691 C CA . LYS A 1 85 ? 7.447 4.879 -3.073 1.00 98.56 85 LYS A CA 1
ATOM 692 C C . LYS A 1 85 ? 6.171 4.754 -2.233 1.00 98.56 85 LYS A C 1
ATOM 694 O O . LYS A 1 85 ? 6.059 5.402 -1.192 1.00 98.56 85 LYS A O 1
ATOM 699 N N . LEU A 1 86 ? 5.212 3.940 -2.679 1.00 98.62 86 LEU A N 1
ATOM 700 C CA . LEU A 1 86 ? 4.012 3.648 -1.898 1.00 98.62 86 LEU A CA 1
ATOM 701 C C . LEU A 1 86 ? 4.364 2.924 -0.592 1.00 98.62 86 LEU A C 1
ATOM 703 O O . LEU A 1 86 ? 3.875 3.332 0.458 1.00 98.62 86 LEU A O 1
ATOM 707 N N . HIS A 1 87 ? 5.220 1.903 -0.654 1.00 98.56 87 HIS A N 1
ATOM 708 C CA . HIS A 1 87 ? 5.689 1.148 0.509 1.00 98.56 87 HIS A CA 1
ATOM 709 C C . HIS A 1 87 ? 6.293 2.052 1.585 1.00 98.56 87 HIS A C 1
ATOM 711 O O . HIS A 1 87 ? 5.850 2.031 2.732 1.00 98.56 87 HIS A O 1
ATOM 717 N N . ASP A 1 88 ? 7.246 2.900 1.198 1.00 98.56 88 ASP A N 1
ATOM 718 C CA . ASP A 1 88 ? 7.934 3.804 2.119 1.00 98.56 88 ASP A CA 1
ATOM 719 C C . ASP A 1 88 ? 6.927 4.755 2.792 1.00 98.56 88 ASP A C 1
ATOM 721 O O . ASP A 1 88 ? 6.911 4.893 4.017 1.00 98.56 88 ASP A O 1
ATOM 725 N N . ARG A 1 89 ? 5.988 5.314 2.014 1.00 98.25 89 ARG A N 1
ATOM 726 C CA . ARG A 1 89 ? 4.922 6.180 2.543 1.00 98.25 89 ARG A CA 1
ATOM 727 C C . ARG A 1 89 ? 3.978 5.443 3.500 1.00 98.25 89 ARG A C 1
ATOM 729 O O . ARG A 1 89 ? 3.547 6.031 4.489 1.00 98.25 89 ARG A O 1
ATOM 736 N N . LEU A 1 90 ? 3.642 4.179 3.228 1.00 98.19 90 LEU A N 1
ATOM 737 C CA . LEU A 1 90 ? 2.815 3.363 4.124 1.00 98.19 90 LEU A CA 1
ATOM 738 C C . LEU A 1 90 ? 3.536 3.076 5.446 1.00 98.19 90 LEU A C 1
ATOM 740 O O . LEU A 1 90 ? 2.910 3.188 6.498 1.00 98.19 90 LEU A O 1
ATOM 744 N N . LYS A 1 91 ? 4.841 2.779 5.416 1.00 98.38 91 LYS A N 1
ATOM 745 C CA . LYS A 1 91 ? 5.652 2.573 6.630 1.00 98.38 91 LYS A CA 1
ATOM 746 C C . LYS A 1 91 ? 5.770 3.840 7.466 1.00 98.38 91 LYS A C 1
ATOM 748 O O . LYS A 1 91 ? 5.756 3.766 8.692 1.00 98.38 91 LYS A O 1
ATOM 753 N N . ASP A 1 92 ? 5.882 5.000 6.832 1.00 98.31 92 ASP A N 1
ATOM 754 C CA . ASP A 1 92 ? 5.935 6.278 7.546 1.00 98.31 92 ASP A CA 1
ATOM 755 C C . ASP A 1 92 ? 4.597 6.607 8.215 1.00 98.31 92 ASP A C 1
ATOM 757 O O . ASP A 1 92 ? 4.563 6.964 9.394 1.00 98.31 92 ASP A O 1
ATOM 761 N N . GLU A 1 93 ? 3.481 6.418 7.504 1.00 97.94 93 GLU A N 1
ATOM 762 C CA . GLU A 1 93 ? 2.148 6.577 8.091 1.00 97.94 93 GLU A CA 1
ATOM 763 C C . GLU A 1 93 ? 1.880 5.550 9.195 1.00 97.94 93 GLU A C 1
ATOM 765 O O . GLU A 1 93 ? 1.252 5.896 10.195 1.00 97.94 93 GLU A O 1
ATOM 770 N N . TYR A 1 94 ? 2.380 4.320 9.069 1.00 97.12 94 TYR A N 1
ATOM 771 C CA . TYR A 1 94 ? 2.258 3.320 10.125 1.00 97.12 94 TYR A CA 1
ATOM 772 C C . TYR A 1 94 ? 2.950 3.779 11.410 1.00 97.12 94 TYR A C 1
ATOM 774 O O . TYR A 1 94 ? 2.298 3.918 12.447 1.00 97.12 94 TYR A O 1
ATOM 782 N N . ARG A 1 95 ? 4.245 4.105 11.307 1.00 97.62 95 ARG A N 1
ATOM 783 C CA . ARG A 1 95 ? 5.074 4.566 12.429 1.00 97.62 95 ARG A CA 1
ATOM 784 C C . ARG A 1 95 ? 4.483 5.798 13.100 1.00 97.62 95 ARG A C 1
ATOM 786 O O . ARG A 1 95 ? 4.381 5.857 14.311 1.00 97.62 95 ARG A O 1
ATOM 793 N N . LYS A 1 96 ? 4.002 6.766 12.319 1.00 97.44 96 LYS A N 1
ATOM 794 C CA . LYS A 1 96 ? 3.396 7.997 12.849 1.00 97.44 96 LYS A CA 1
ATOM 795 C C . LYS A 1 96 ? 2.097 7.763 13.629 1.00 97.44 96 LYS A C 1
ATOM 797 O O . LYS A 1 96 ? 1.708 8.607 14.438 1.00 97.44 96 LYS A O 1
ATOM 802 N N . ASN A 1 97 ? 1.354 6.703 13.313 1.00 95.75 97 ASN A N 1
ATOM 803 C CA . ASN A 1 97 ? -0.018 6.546 13.791 1.00 95.75 97 ASN A CA 1
ATOM 804 C C . ASN A 1 97 ? -0.237 5.377 14.753 1.00 95.75 97 ASN A C 1
ATOM 806 O O . ASN A 1 97 ? -1.278 5.407 15.422 1.00 95.75 97 ASN A O 1
ATOM 810 N N . PHE A 1 98 ? 0.665 4.392 14.799 1.00 93.06 98 PHE A N 1
ATOM 811 C CA . PHE A 1 98 ? 0.487 3.130 15.529 1.00 93.06 98 PHE A CA 1
ATOM 812 C C . PHE A 1 98 ? 1.703 2.679 16.361 1.00 93.06 98 PHE A C 1
ATOM 814 O O . PHE A 1 98 ? 1.575 1.683 17.083 1.00 93.06 98 PHE A O 1
ATOM 821 N N . GLU A 1 99 ? 2.827 3.396 16.277 1.00 91.00 99 GLU A N 1
ATOM 822 C CA . GLU A 1 99 ? 4.009 3.278 17.149 1.00 91.00 99 GLU A CA 1
ATOM 823 C C . GLU A 1 99 ? 4.173 4.562 17.973 1.00 91.00 99 GLU A C 1
ATOM 825 O O . GLU A 1 99 ? 4.528 4.439 19.165 1.00 91.00 99 GLU A O 1
#

Foldseek 3Di:
DDDDPPFDKDWDQQDDLLLVLLLVQLVQCVVVPCLSVVSVPDHSPGTDIDTLSSLVSSLVSLVVQLPDCVNPVDCVDPNVVSNVVVNVVSVVVNVVPPD

Sequence (99 aa):
MKPGSKDKKIQILISGQELSELKRHTWLMAEAFGLDRRIENYQGRRPIGFFRWDFDCLIDVIDIALNDPKDYPDKSSKEHGALKKLHDRLKDEYRKNFE

Radius of gyration: 13.11 Å; chains: 1; bounding box: 30×23×32 Å

Secondary structure (DSSP, 8-state):
-PPPTT---EEE---HHHHHHHHHTGGGGTTSTTHHHHHHH--SSSPEEE-HHHHHHHHHHHHHHHH-TTT-S-TTSHHHHHHHHHHHHHHHHHHHHH-